Protein AF-A0A9X2HSB5-F1 (afdb_monomer_lite)

Radius of gyration: 21.77 Å; chains: 1; bounding box: 70×30×49 Å

Foldseek 3Di:
DPQVVLVVVQVVVPPPDDPDFDGLVNLVVQFPDKDKDQQQPPDPPDDDDPQSNQKIWIWTQTPVRDIFIFIDGDPDPVPRDRVVGNSRRVNRRSVVVRVVVRVVVVVVVVVVPDPPPPDPPPPDDDDD

InterPro domains:
  IPR025915 Phage protein (N4 Gp49/phage Sf6 gene 66) family [PF13876] (24-109)

Structure (mmCIF, N/CA/C/O backbone):
data_AF-A0A9X2HSB5-F1
#
_entry.id   AF-A0A9X2HSB5-F1
#
loop_
_atom_site.group_PDB
_atom_site.id
_atom_site.type_symbol
_atom_site.label_atom_id
_atom_site.label_alt_id
_atom_site.label_comp_id
_atom_site.label_asym_id
_atom_site.label_entity_id
_atom_site.label_seq_id
_atom_site.pdbx_PDB_ins_code
_atom_site.Cartn_x
_atom_site.Cartn_y
_atom_site.Cartn_z
_atom_site.occupancy
_atom_site.B_iso_or_equiv
_atom_site.auth_seq_id
_atom_site.auth_comp_id
_atom_site.auth_asym_id
_atom_site.auth_atom_id
_atom_site.pdbx_PDB_model_num
ATOM 1 N N . MET A 1 1 ? 10.865 -2.485 3.000 1.00 63.06 1 MET A N 1
ATOM 2 C CA . MET A 1 1 ? 11.020 -1.282 2.147 1.00 63.06 1 MET A CA 1
ATOM 3 C C . MET A 1 1 ? 11.191 -0.041 3.005 1.00 63.06 1 MET A C 1
ATOM 5 O O . MET A 1 1 ? 10.608 0.011 4.079 1.00 63.06 1 MET A O 1
ATOM 9 N N . ASN A 1 2 ? 11.952 0.955 2.542 1.00 72.81 2 ASN A N 1
ATOM 10 C CA . ASN A 1 2 ? 11.899 2.304 3.116 1.00 72.81 2 ASN A CA 1
ATOM 11 C C . ASN A 1 2 ? 10.536 2.925 2.734 1.00 72.81 2 ASN A C 1
ATOM 13 O O . ASN A 1 2 ? 10.251 3.069 1.547 1.00 72.81 2 ASN A O 1
ATOM 17 N N . THR A 1 3 ? 9.717 3.282 3.727 1.00 80.69 3 THR A N 1
ATOM 18 C CA . THR A 1 3 ? 8.374 3.872 3.558 1.00 80.69 3 THR A CA 1
ATOM 19 C C . THR A 1 3 ? 8.277 5.237 4.239 1.00 80.69 3 THR A C 1
ATOM 21 O O . THR A 1 3 ? 7.288 5.527 4.912 1.00 80.69 3 THR A O 1
ATOM 24 N N . ASP A 1 4 ? 9.323 6.061 4.120 1.00 84.31 4 ASP A N 1
ATOM 25 C CA . ASP A 1 4 ? 9.444 7.329 4.858 1.00 84.31 4 ASP A CA 1
ATOM 26 C C . ASP A 1 4 ? 8.237 8.261 4.659 1.00 84.31 4 ASP A C 1
ATOM 28 O O . ASP A 1 4 ? 7.815 8.927 5.604 1.00 84.31 4 ASP A O 1
ATOM 32 N N . GLY A 1 5 ? 7.624 8.254 3.467 1.00 86.94 5 GLY A N 1
ATOM 33 C CA . GLY A 1 5 ? 6.424 9.043 3.179 1.00 86.94 5 GLY A CA 1
ATOM 34 C C . GLY A 1 5 ? 5.216 8.614 4.015 1.00 86.94 5 GLY A C 1
ATOM 35 O O . GLY A 1 5 ? 4.548 9.454 4.610 1.00 86.94 5 GLY A O 1
ATOM 36 N N . LEU A 1 6 ? 4.965 7.305 4.119 1.00 93.69 6 LEU A N 1
ATOM 37 C CA . LEU A 1 6 ? 3.884 6.766 4.954 1.00 93.69 6 LEU A C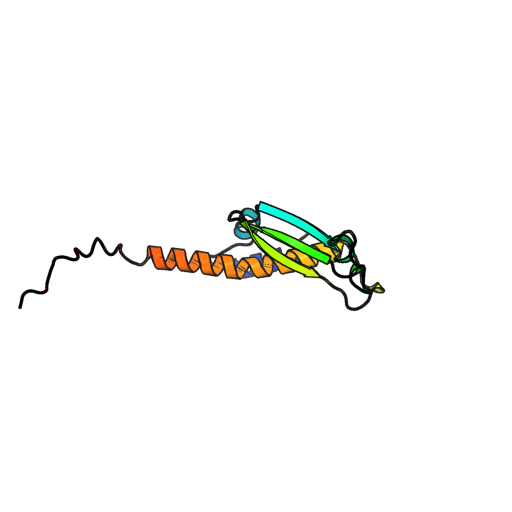A 1
ATOM 38 C C . LEU A 1 6 ? 4.150 6.999 6.442 1.00 93.69 6 LEU A C 1
ATOM 40 O O . LEU A 1 6 ? 3.228 7.317 7.187 1.00 93.69 6 LEU A O 1
ATOM 44 N N . THR A 1 7 ? 5.406 6.860 6.871 1.00 94.12 7 THR A N 1
ATOM 45 C CA . THR A 1 7 ? 5.805 7.095 8.263 1.00 94.12 7 THR A CA 1
ATOM 46 C C . THR A 1 7 ? 5.582 8.552 8.664 1.00 94.12 7 THR A C 1
ATOM 48 O O . THR A 1 7 ? 5.048 8.810 9.738 1.00 94.12 7 THR A O 1
ATOM 51 N N . ALA A 1 8 ? 5.939 9.510 7.804 1.00 93.56 8 ALA A N 1
ATOM 52 C CA . ALA A 1 8 ? 5.696 10.927 8.066 1.00 93.56 8 ALA A CA 1
ATOM 53 C C . ALA A 1 8 ? 4.194 11.232 8.191 1.00 93.56 8 ALA A C 1
ATOM 55 O O . ALA A 1 8 ? 3.784 11.882 9.153 1.00 93.56 8 ALA A O 1
ATOM 56 N N . THR A 1 9 ? 3.372 10.704 7.273 1.00 92.62 9 THR A N 1
ATOM 57 C CA . THR A 1 9 ? 1.908 10.832 7.353 1.00 92.62 9 THR A CA 1
ATOM 58 C C . THR A 1 9 ? 1.355 10.215 8.637 1.00 92.62 9 THR A C 1
ATOM 60 O O . THR A 1 9 ? 0.532 10.839 9.296 1.00 92.62 9 THR A O 1
ATOM 63 N N . GLU A 1 10 ? 1.824 9.033 9.043 1.00 94.88 10 GLU A N 1
ATOM 64 C CA . GLU A 1 10 ? 1.413 8.390 10.298 1.00 94.88 10 GLU A CA 1
ATOM 65 C C . GLU A 1 10 ? 1.759 9.239 11.527 1.00 94.88 10 GLU A C 1
ATOM 67 O O . GLU A 1 10 ? 0.904 9.431 12.389 1.00 94.88 10 GLU A O 1
ATOM 72 N N . VAL A 1 11 ? 2.980 9.780 11.605 1.00 95.62 11 VAL A N 1
ATOM 73 C CA . VAL A 1 11 ? 3.401 10.653 12.714 1.00 95.62 11 VAL A CA 1
ATOM 74 C C . VAL A 1 11 ? 2.496 11.875 12.807 1.00 95.62 11 VAL A C 1
ATOM 76 O O . VAL A 1 11 ? 2.015 12.197 13.897 1.00 95.62 11 VAL A O 1
ATOM 79 N N . GLU A 1 12 ? 2.219 12.523 11.672 1.00 94.44 12 GLU A N 1
ATOM 80 C CA . GLU A 1 12 ? 1.275 13.633 11.625 1.00 94.44 12 GLU A CA 1
ATOM 81 C C . GLU A 1 12 ? -0.095 13.163 12.109 1.00 94.44 12 GLU A C 1
ATOM 83 O O . GLU A 1 12 ? -0.588 13.703 13.093 1.00 94.44 12 GLU A O 1
ATOM 88 N N . CYS A 1 13 ? -0.666 12.104 11.523 1.00 90.94 13 CYS A N 1
ATOM 89 C CA . CYS A 1 13 ? -1.953 11.505 11.888 1.00 90.94 13 CYS A CA 1
ATOM 90 C C . CYS A 1 13 ? -2.048 11.021 13.347 1.00 90.94 13 CYS A C 1
ATOM 92 O O . CYS A 1 13 ? -3.155 10.962 13.875 1.00 90.94 13 CYS A O 1
ATOM 94 N N . ALA A 1 14 ? -0.948 10.725 14.034 1.00 93.69 14 ALA A N 1
ATOM 95 C CA . ALA A 1 14 ? -0.951 10.312 15.438 1.00 93.69 14 ALA A CA 1
ATOM 96 C C . ALA A 1 14 ? -0.861 11.496 16.419 1.00 93.69 14 ALA A C 1
ATOM 98 O O . ALA A 1 14 ? -1.327 11.395 17.557 1.00 93.69 14 ALA A O 1
ATOM 99 N N . ALA A 1 15 ? -0.284 12.624 15.994 1.00 96.12 15 ALA A N 1
ATOM 100 C CA . ALA A 1 15 ? 0.010 13.755 16.868 1.00 96.12 15 ALA A CA 1
ATOM 101 C C . ALA A 1 15 ? -1.241 14.275 17.606 1.00 96.12 15 ALA A C 1
ATOM 103 O O . ALA A 1 15 ? -2.199 14.754 16.996 1.00 96.12 15 ALA A O 1
ATOM 104 N N . GLY A 1 16 ? -1.221 14.175 18.941 1.00 92.94 16 GLY A N 1
ATOM 105 C CA . GLY A 1 16 ? -2.278 14.682 19.824 1.00 92.94 16 GLY A CA 1
ATOM 106 C C . GLY A 1 16 ? -3.617 13.936 19.751 1.00 92.94 16 GLY A C 1
ATOM 107 O O . GLY A 1 16 ? -4.604 14.430 20.293 1.00 92.94 16 GLY A O 1
ATOM 108 N N . ARG A 1 17 ? -3.682 12.770 19.092 1.00 95.12 17 ARG A N 1
ATOM 109 C CA . ARG A 1 17 ? -4.926 12.009 18.892 1.00 95.12 17 ARG A CA 1
ATOM 110 C C . ARG A 1 17 ? -4.914 10.688 19.655 1.00 95.12 17 ARG A C 1
ATOM 112 O O . ARG A 1 17 ? -4.077 9.828 19.409 1.00 95.12 17 ARG A O 1
ATOM 119 N N . THR A 1 18 ? -5.888 10.529 20.550 1.00 93.00 18 THR A N 1
ATOM 120 C CA . THR A 1 18 ? -6.053 9.349 21.421 1.00 93.00 18 THR A CA 1
ATOM 121 C C . THR A 1 18 ? -7.332 8.552 21.149 1.00 93.00 18 THR A C 1
ATOM 123 O O . THR A 1 18 ? -7.484 7.452 21.673 1.00 93.00 18 THR A O 1
ATOM 126 N N . ALA A 1 19 ? -8.255 9.084 20.339 1.00 95.31 19 ALA A N 1
ATOM 127 C CA . ALA A 1 19 ? -9.460 8.369 19.920 1.00 95.31 19 ALA A CA 1
ATOM 128 C C . ALA A 1 19 ? -9.117 7.182 18.989 1.00 95.31 19 ALA A C 1
ATOM 130 O O . ALA A 1 19 ? -8.066 7.215 18.339 1.00 95.31 19 ALA A O 1
ATOM 131 N N . PRO A 1 20 ? -9.990 6.156 18.879 1.00 96.75 20 PRO A N 1
ATOM 132 C CA . PRO A 1 20 ? -9.765 5.015 17.993 1.00 96.75 20 PRO A CA 1
ATOM 133 C C . PRO A 1 20 ? -9.472 5.448 16.554 1.00 96.75 20 PRO A C 1
ATOM 135 O O . PRO A 1 20 ? -10.194 6.260 15.975 1.00 96.75 20 PRO A O 1
ATOM 138 N N . ARG A 1 21 ? -8.415 4.885 15.969 1.00 96.81 21 ARG A N 1
ATOM 139 C CA . ARG A 1 21 ? -7.973 5.160 14.599 1.00 96.81 21 ARG A CA 1
ATOM 140 C C . ARG A 1 21 ? -7.312 3.926 14.005 1.00 96.81 21 ARG A C 1
ATOM 142 O O . ARG A 1 21 ? -6.922 3.024 14.735 1.00 96.81 21 ARG A O 1
ATOM 149 N N . VAL A 1 22 ? -7.138 3.941 12.691 1.00 97.50 22 VAL A N 1
ATOM 150 C CA . VAL A 1 22 ? -6.269 2.993 11.992 1.00 97.50 22 VAL A CA 1
ATOM 151 C C . VAL A 1 22 ? -4.881 3.610 11.882 1.00 97.50 22 VAL A C 1
ATOM 153 O O . VAL A 1 22 ? -4.748 4.719 11.356 1.00 97.50 22 VAL A O 1
ATOM 156 N N . SER A 1 23 ? -3.873 2.911 12.391 1.00 96.69 23 SER A N 1
ATOM 157 C CA . SER A 1 23 ? -2.462 3.266 12.247 1.00 96.69 23 SER A CA 1
ATOM 158 C C . SER A 1 23 ? -1.812 2.565 11.057 1.00 96.69 23 SER A C 1
ATOM 160 O O . SER A 1 23 ? -2.314 1.562 10.542 1.00 96.69 23 SER A O 1
ATOM 162 N N . LEU A 1 24 ? -0.649 3.069 10.641 1.00 96.81 24 LEU A N 1
ATOM 163 C CA . LEU A 1 24 ? 0.194 2.379 9.665 1.00 96.81 24 LEU A CA 1
ATOM 164 C C . LEU A 1 24 ? 0.558 0.951 10.105 1.00 96.81 24 LEU A C 1
ATOM 166 O O . LEU A 1 24 ? 0.647 0.059 9.262 1.00 96.81 24 LEU A O 1
ATOM 170 N N . ASP A 1 25 ? 0.765 0.727 11.403 1.00 97.06 25 ASP A N 1
ATOM 171 C CA . ASP A 1 25 ? 1.112 -0.594 11.930 1.00 97.06 25 ASP A CA 1
ATOM 172 C C . ASP A 1 25 ? -0.078 -1.555 11.873 1.00 97.06 25 ASP A C 1
ATOM 174 O O . ASP A 1 25 ? 0.107 -2.711 11.492 1.00 97.06 25 ASP A O 1
ATOM 178 N N . ASP A 1 26 ? -1.303 -1.076 12.122 1.00 97.81 26 ASP A N 1
ATOM 179 C CA . ASP A 1 26 ? -2.520 -1.876 11.920 1.00 97.81 26 ASP A CA 1
ATOM 180 C C . ASP A 1 26 ? -2.642 -2.323 10.460 1.00 97.81 26 ASP A C 1
ATOM 182 O O . ASP A 1 26 ? -2.970 -3.476 10.176 1.00 9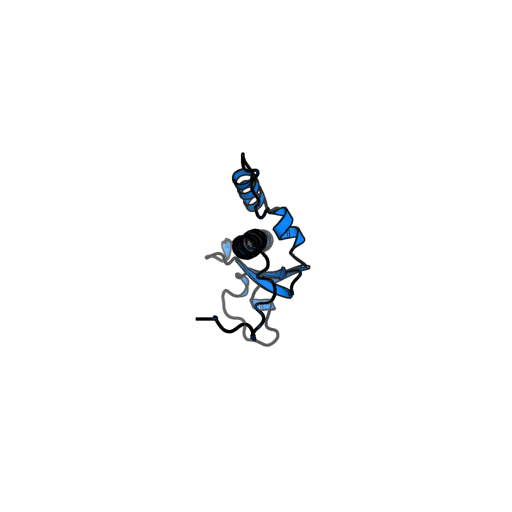7.81 26 ASP A O 1
ATOM 186 N N . ILE A 1 27 ? -2.349 -1.419 9.519 1.00 97.88 27 ILE A N 1
ATOM 187 C CA . ILE A 1 27 ? -2.393 -1.727 8.086 1.00 97.88 27 ILE A CA 1
ATOM 188 C C . ILE A 1 27 ? -1.351 -2.777 7.730 1.00 97.88 27 ILE A C 1
ATOM 190 O O . ILE A 1 27 ? -1.692 -3.765 7.084 1.00 97.88 27 ILE A O 1
ATOM 194 N N . LYS A 1 28 ? -0.104 -2.602 8.180 1.00 96.75 28 LYS A N 1
ATOM 195 C CA . LYS A 1 28 ? 0.970 -3.579 7.953 1.00 96.75 28 LYS A CA 1
ATOM 196 C C . LYS A 1 28 ? 0.625 -4.943 8.543 1.00 96.75 28 LYS A C 1
ATOM 198 O O . LYS A 1 28 ? 0.824 -5.951 7.876 1.00 96.75 28 LYS A O 1
ATOM 203 N N . ALA A 1 29 ? 0.064 -4.979 9.750 1.00 98.06 29 ALA A N 1
ATOM 204 C CA . ALA A 1 29 ? -0.375 -6.216 10.391 1.00 98.06 29 ALA A CA 1
ATOM 205 C C . ALA A 1 29 ? -1.518 -6.906 9.623 1.00 98.06 29 ALA A C 1
ATOM 207 O O . ALA A 1 29 ? -1.626 -8.134 9.628 1.00 98.06 29 ALA A O 1
ATOM 208 N N . ASN A 1 30 ? -2.356 -6.130 8.933 1.00 98.19 30 ASN A N 1
ATOM 209 C CA . ASN A 1 30 ? -3.459 -6.647 8.132 1.00 98.19 30 ASN A CA 1
ATOM 210 C C . ASN A 1 30 ? -3.047 -7.104 6.716 1.00 98.19 30 ASN A C 1
ATOM 212 O O . ASN A 1 30 ? -3.891 -7.632 5.991 1.00 98.19 30 ASN A O 1
ATOM 216 N N . ILE A 1 31 ? -1.785 -6.939 6.306 1.00 98.38 31 ILE A N 1
ATOM 217 C CA . ILE A 1 31 ? -1.263 -7.473 5.039 1.00 98.38 31 ILE A CA 1
ATOM 218 C C . ILE A 1 31 ? -0.802 -8.919 5.263 1.00 98.38 31 ILE A C 1
ATOM 220 O O . ILE A 1 31 ? 0.070 -9.190 6.083 1.00 98.38 31 ILE A O 1
ATOM 224 N N . ALA A 1 32 ? -1.389 -9.852 4.517 1.00 98.50 32 ALA A N 1
ATOM 225 C CA . ALA A 1 32 ? -1.013 -11.263 4.503 1.00 98.50 32 ALA A CA 1
ATOM 226 C C . ALA A 1 32 ? 0.105 -11.569 3.492 1.00 98.50 32 ALA A C 1
ATOM 228 O O . ALA A 1 32 ? 0.882 -12.499 3.698 1.00 98.50 32 ALA A O 1
ATOM 229 N N . GLY A 1 33 ? 0.200 -10.802 2.403 1.00 98.06 33 GLY A N 1
ATOM 230 C CA . GLY A 1 33 ? 1.250 -10.976 1.402 1.00 98.06 33 GLY A CA 1
ATOM 231 C C . GLY A 1 33 ? 1.377 -9.793 0.452 1.00 98.06 33 GLY A C 1
ATOM 232 O O . GLY A 1 33 ? 0.407 -9.075 0.203 1.00 98.06 33 GLY A O 1
ATOM 233 N N . GLU A 1 34 ? 2.581 -9.620 -0.087 1.00 97.81 34 GLU A N 1
ATOM 234 C CA . GLU A 1 34 ? 2.925 -8.592 -1.066 1.00 97.81 34 GLU A CA 1
ATOM 235 C C . GLU A 1 34 ? 3.580 -9.228 -2.296 1.00 97.81 34 GLU A C 1
ATOM 237 O O . GLU A 1 34 ? 4.462 -10.080 -2.184 1.00 97.81 34 GLU A O 1
ATOM 242 N N . PHE A 1 35 ? 3.137 -8.817 -3.480 1.00 97.94 35 PHE A N 1
ATOM 243 C CA . PHE A 1 35 ? 3.668 -9.291 -4.754 1.00 97.94 35 PHE A CA 1
ATOM 244 C C . PHE A 1 35 ? 3.968 -8.099 -5.648 1.00 97.94 35 PHE A C 1
ATOM 246 O O . PHE A 1 35 ? 3.165 -7.172 -5.750 1.00 97.94 35 PHE A O 1
ATOM 253 N N . PHE A 1 36 ? 5.112 -8.140 -6.320 1.00 97.56 36 PHE A N 1
ATOM 254 C CA . PHE A 1 36 ? 5.561 -7.070 -7.197 1.00 97.56 36 PHE A CA 1
ATOM 255 C C . PHE A 1 36 ? 5.901 -7.632 -8.559 1.00 97.56 36 PHE A C 1
ATOM 257 O O . PHE A 1 36 ? 6.583 -8.652 -8.657 1.00 97.56 36 PHE A O 1
ATOM 264 N N . ASN A 1 37 ? 5.462 -6.939 -9.602 1.00 97.25 37 ASN A N 1
ATOM 265 C CA . ASN A 1 37 ? 6.007 -7.157 -10.927 1.00 97.25 37 ASN A CA 1
ATOM 266 C C . ASN A 1 37 ? 5.816 -5.929 -11.820 1.00 97.25 37 ASN A C 1
ATOM 268 O O . ASN A 1 37 ? 4.968 -5.079 -11.539 1.00 97.25 37 ASN A O 1
ATOM 272 N N . THR A 1 38 ? 6.584 -5.842 -12.898 1.00 97.06 38 THR A N 1
ATOM 273 C CA . THR A 1 38 ? 6.255 -4.958 -14.015 1.00 97.06 38 THR A CA 1
ATOM 274 C C . THR A 1 38 ? 5.188 -5.615 -14.894 1.00 97.06 38 THR A C 1
ATOM 276 O O . THR A 1 38 ? 5.071 -6.844 -14.947 1.00 97.06 38 THR A O 1
ATOM 279 N N . ALA A 1 39 ? 4.343 -4.814 -15.547 1.00 96.38 39 ALA A N 1
ATOM 280 C CA . ALA A 1 39 ? 3.166 -5.334 -16.246 1.00 96.38 39 ALA A CA 1
ATOM 281 C C . ALA A 1 39 ? 3.510 -6.245 -17.441 1.00 96.38 39 ALA A C 1
ATOM 283 O O . ALA A 1 39 ? 2.726 -7.135 -17.771 1.00 96.38 39 ALA A O 1
ATOM 284 N N . ASP A 1 40 ? 4.680 -6.072 -18.061 1.00 95.94 40 ASP A N 1
ATOM 285 C CA . ASP A 1 40 ? 5.196 -6.930 -19.139 1.00 95.94 40 ASP A CA 1
ATOM 286 C C . ASP A 1 40 ? 5.443 -8.383 -18.696 1.00 95.94 40 ASP A C 1
ATOM 288 O O . ASP A 1 40 ? 5.381 -9.294 -19.518 1.00 95.94 40 ASP A O 1
ATOM 292 N N . GLN A 1 41 ? 5.652 -8.620 -17.400 1.00 94.75 41 GLN A N 1
ATOM 293 C CA . GLN A 1 41 ? 5.931 -9.949 -16.850 1.00 94.75 41 GLN A CA 1
ATOM 294 C C . GLN A 1 41 ? 4.685 -10.662 -16.300 1.00 94.75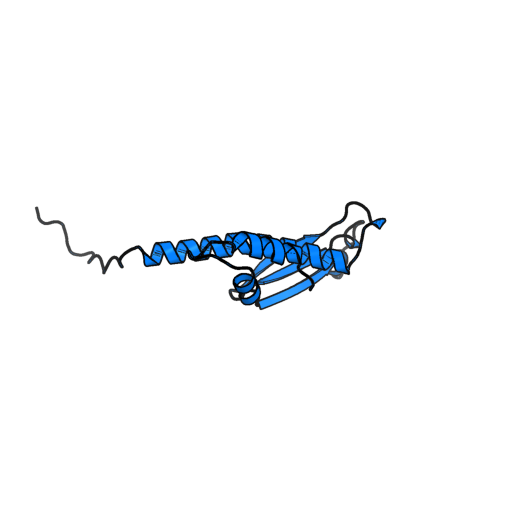 41 GLN A C 1
ATOM 296 O O . GLN A 1 41 ? 4.754 -11.834 -15.929 1.00 94.75 41 GLN A O 1
ATOM 301 N N . MET A 1 42 ? 3.537 -9.980 -16.225 1.00 94.69 42 MET A N 1
ATOM 302 C CA . MET A 1 42 ? 2.331 -10.514 -15.573 1.00 94.69 42 MET A CA 1
ATOM 303 C C . MET A 1 42 ? 1.503 -11.460 -16.444 1.00 94.69 42 MET A C 1
ATOM 305 O O . MET A 1 42 ? 0.717 -12.243 -15.911 1.00 94.69 42 MET A O 1
ATOM 309 N N . PHE A 1 43 ? 1.669 -11.412 -17.767 1.00 92.44 43 PHE A N 1
ATOM 310 C CA . PHE A 1 43 ? 0.824 -12.148 -18.710 1.00 92.44 43 PHE A CA 1
ATOM 311 C C . PHE A 1 43 ? 1.662 -13.030 -19.650 1.00 92.44 43 PHE A C 1
ATOM 313 O O . PHE A 1 43 ? 1.890 -12.662 -20.806 1.00 92.44 43 PHE A O 1
ATOM 320 N N . PRO A 1 44 ? 2.132 -14.206 -19.188 1.00 91.38 44 PRO A N 1
ATOM 321 C CA . PRO A 1 44 ? 2.909 -15.119 -20.020 1.00 91.38 44 PRO A CA 1
ATOM 322 C C . PRO A 1 44 ? 2.167 -15.489 -21.312 1.00 91.38 44 PRO A C 1
ATOM 324 O O . PRO A 1 44 ? 1.028 -15.948 -21.277 1.00 91.38 44 PRO A O 1
ATOM 327 N N . GLY A 1 45 ? 2.822 -15.298 -22.460 1.00 91.81 45 GLY A N 1
ATOM 328 C CA . GLY A 1 45 ? 2.260 -15.601 -23.782 1.00 91.81 45 GLY A CA 1
ATOM 329 C C . GLY A 1 45 ? 1.374 -14.505 -24.387 1.00 91.81 45 GLY A C 1
ATOM 330 O O . GLY A 1 45 ? 0.946 -14.654 -25.532 1.00 91.81 45 GLY A O 1
ATOM 331 N N . ALA A 1 46 ? 1.120 -13.404 -23.674 1.00 93.56 46 ALA A N 1
ATOM 332 C CA . ALA A 1 46 ? 0.430 -12.243 -24.228 1.00 93.56 46 ALA A CA 1
ATOM 333 C C . ALA A 1 46 ? 1.405 -11.288 -24.954 1.00 93.56 46 ALA A C 1
ATOM 335 O O . ALA A 1 46 ? 2.586 -11.228 -24.602 1.00 93.56 46 ALA A O 1
ATOM 336 N N . PRO A 1 47 ? 0.939 -10.508 -25.952 1.00 94.81 47 PRO A N 1
ATOM 337 C CA . PRO A 1 47 ? 1.744 -9.446 -26.551 1.00 94.81 47 PRO A CA 1
ATOM 338 C C . PRO A 1 47 ? 2.118 -8.364 -25.528 1.00 94.81 47 PRO A C 1
ATOM 340 O O . PRO A 1 47 ? 1.248 -7.839 -24.835 1.00 94.81 47 PRO A O 1
ATOM 343 N N . VAL A 1 48 ? 3.398 -7.986 -25.485 1.00 95.06 48 VAL A N 1
ATOM 344 C CA . VAL A 1 48 ? 3.888 -6.864 -24.670 1.00 95.06 48 VAL A CA 1
ATOM 345 C C . VAL A 1 48 ? 3.809 -5.575 -25.486 1.00 95.06 48 VAL A C 1
ATOM 347 O O . VAL A 1 48 ? 4.421 -5.463 -26.550 1.00 95.06 48 VAL A O 1
ATOM 350 N N . LEU A 1 49 ? 3.051 -4.596 -24.990 1.00 95.56 49 LEU A N 1
ATOM 351 C CA . LEU A 1 49 ? 2.933 -3.269 -25.592 1.00 95.56 49 LEU A CA 1
ATOM 352 C C . LEU A 1 49 ? 3.984 -2.299 -25.024 1.00 95.56 49 LEU A C 1
ATOM 354 O O . LEU A 1 49 ? 4.392 -2.441 -23.866 1.00 95.56 49 LEU A O 1
ATOM 358 N N . PRO A 1 50 ? 4.400 -1.277 -25.798 1.00 95.50 50 PRO A N 1
ATOM 359 C CA . PRO A 1 50 ? 5.315 -0.253 -25.304 1.00 95.50 50 PRO A CA 1
ATOM 360 C C . PRO A 1 50 ? 4.805 0.406 -24.014 1.00 95.50 50 PRO A C 1
ATOM 362 O O . PRO A 1 50 ? 3.665 0.861 -23.953 1.00 95.50 50 PRO A O 1
ATOM 365 N N . GLY A 1 51 ? 5.667 0.476 -22.996 1.00 94.94 51 GLY A N 1
ATOM 366 C CA . GLY A 1 51 ? 5.371 1.104 -21.705 1.00 94.94 51 GLY A CA 1
ATOM 367 C C . GLY A 1 51 ? 4.910 0.140 -20.608 1.00 94.94 51 GLY A C 1
ATOM 368 O O . GLY A 1 51 ? 4.905 0.532 -19.444 1.00 94.94 51 GLY A O 1
ATOM 369 N N . MET A 1 52 ? 4.582 -1.118 -20.929 1.00 96.69 52 MET A N 1
ATOM 370 C CA . MET A 1 52 ? 4.236 -2.127 -19.911 1.00 96.69 52 MET A CA 1
ATOM 371 C C . MET A 1 52 ? 5.397 -2.420 -18.949 1.00 96.69 52 MET A C 1
ATOM 373 O O . MET A 1 52 ? 5.176 -2.671 -17.769 1.00 96.69 52 MET A O 1
ATOM 377 N N . ASP A 1 53 ? 6.628 -2.309 -19.435 1.00 95.31 53 ASP A N 1
ATOM 378 C CA . ASP A 1 53 ? 7.860 -2.480 -18.666 1.00 95.31 53 ASP A CA 1
ATOM 379 C C . ASP A 1 53 ? 8.200 -1.280 -17.759 1.00 95.31 53 ASP A C 1
ATOM 381 O O . ASP A 1 53 ? 9.111 -1.363 -16.941 1.00 95.31 53 ASP A O 1
ATOM 385 N N . LEU A 1 54 ? 7.457 -0.171 -17.874 1.00 97.44 54 LEU A N 1
ATOM 386 C CA . LEU A 1 54 ? 7.566 0.997 -16.988 1.00 97.44 54 LEU A CA 1
ATOM 387 C C . LEU A 1 54 ? 6.542 0.971 -15.846 1.00 97.44 54 LEU A C 1
ATOM 389 O O . LEU A 1 54 ? 6.688 1.704 -14.868 1.00 97.44 54 LEU A O 1
ATOM 393 N N . LEU A 1 55 ? 5.482 0.171 -15.986 1.00 98.12 55 LEU A N 1
ATOM 394 C CA . LEU A 1 55 ? 4.398 0.074 -15.018 1.00 98.12 55 LEU A CA 1
ATOM 395 C C . LEU A 1 55 ? 4.737 -0.985 -13.969 1.00 98.12 55 LEU A C 1
ATOM 397 O O . LEU A 1 55 ? 4.550 -2.178 -14.201 1.00 98.12 55 LEU A O 1
ATOM 401 N N . THR A 1 56 ? 5.178 -0.539 -12.797 1.00 98.38 56 THR A N 1
ATOM 402 C CA . THR A 1 56 ? 5.317 -1.393 -11.616 1.00 98.38 56 THR A CA 1
ATOM 403 C C . THR A 1 56 ? 3.971 -1.528 -10.920 1.00 98.38 56 THR A C 1
ATOM 405 O O . THR A 1 56 ? 3.332 -0.532 -10.573 1.00 98.38 56 THR A O 1
ATOM 408 N N . ILE A 1 57 ? 3.565 -2.765 -10.667 1.00 98.44 57 ILE A N 1
ATOM 409 C CA . ILE A 1 57 ? 2.359 -3.115 -9.928 1.00 98.44 57 ILE A CA 1
ATOM 410 C C . ILE A 1 57 ? 2.756 -3.766 -8.602 1.00 98.44 57 ILE A C 1
ATOM 412 O O . ILE A 1 57 ? 3.629 -4.634 -8.554 1.00 98.44 57 ILE A O 1
ATOM 416 N N . CYS A 1 58 ? 2.083 -3.352 -7.532 1.00 98.50 58 CYS A N 1
ATOM 417 C CA . CYS A 1 58 ? 2.109 -3.987 -6.222 1.00 98.50 58 CYS A CA 1
ATOM 418 C C . CYS A 1 58 ? 0.729 -4.589 -5.951 1.00 98.50 58 CYS A C 1
ATOM 420 O O . CYS A 1 58 ? -0.273 -3.882 -6.036 1.00 98.50 58 CYS A O 1
ATOM 422 N N . ILE A 1 59 ? 0.668 -5.873 -5.615 1.00 98.62 59 ILE A N 1
ATOM 423 C CA . ILE A 1 59 ? -0.554 -6.540 -5.167 1.00 98.62 59 ILE A CA 1
ATOM 424 C C . ILE A 1 59 ? -0.392 -6.845 -3.683 1.00 98.62 59 ILE A C 1
ATOM 426 O O . ILE A 1 59 ? 0.493 -7.611 -3.302 1.00 98.62 59 ILE A O 1
ATOM 430 N N . LEU A 1 60 ? -1.258 -6.262 -2.858 1.00 98.62 60 LEU A N 1
ATOM 431 C CA . LEU A 1 60 ? -1.384 -6.602 -1.446 1.00 98.62 60 LEU A CA 1
ATOM 432 C C . LEU A 1 60 ? -2.573 -7.536 -1.264 1.00 98.62 60 LEU A C 1
ATOM 434 O O . LEU A 1 60 ? -3.683 -7.223 -1.697 1.00 98.62 60 LEU A O 1
ATOM 438 N N . VAL A 1 61 ? -2.354 -8.658 -0.592 1.00 98.62 61 VAL A N 1
ATOM 439 C CA . VAL A 1 61 ? -3.421 -9.536 -0.105 1.00 98.62 61 VAL A CA 1
ATOM 440 C C . VAL A 1 61 ? -3.602 -9.243 1.377 1.00 98.62 61 VAL A C 1
ATOM 442 O O . VAL A 1 61 ? -2.636 -9.309 2.133 1.00 98.62 61 VAL A O 1
ATOM 445 N N . LEU A 1 62 ? -4.814 -8.893 1.799 1.00 98.50 62 LEU A N 1
ATOM 446 C CA . LEU A 1 62 ? -5.143 -8.648 3.203 1.00 98.50 62 LEU A CA 1
ATOM 447 C C . LEU A 1 62 ? -5.484 -9.960 3.926 1.00 98.50 62 LEU A C 1
ATOM 449 O O . LEU A 1 62 ? -5.823 -10.955 3.286 1.00 98.50 62 LEU A O 1
ATOM 453 N N . GLN A 1 63 ? -5.449 -9.965 5.261 1.00 98.31 63 GLN A N 1
ATOM 454 C CA . GLN A 1 63 ? -5.733 -11.157 6.086 1.00 98.31 63 GLN A CA 1
ATOM 455 C C . GLN A 1 63 ? -7.107 -11.794 5.813 1.00 98.31 63 GLN A C 1
ATOM 457 O O . GLN A 1 63 ? -7.289 -12.991 6.002 1.00 98.31 63 GLN A O 1
ATOM 462 N N . ASN A 1 64 ? -8.081 -11.014 5.338 1.00 96.62 64 ASN A N 1
ATOM 463 C CA . ASN A 1 64 ? -9.414 -11.500 4.965 1.00 96.62 64 ASN A CA 1
ATOM 464 C C . ASN A 1 64 ? -9.521 -11.977 3.501 1.00 96.62 64 ASN A C 1
ATOM 466 O O . ASN A 1 64 ? -10.623 -12.246 3.029 1.00 96.62 64 ASN A O 1
ATOM 470 N N . GLY A 1 65 ? -8.409 -12.026 2.764 1.00 97.81 65 GLY A N 1
ATOM 471 C CA . GLY A 1 65 ? -8.363 -12.399 1.350 1.00 97.81 65 GLY A CA 1
ATOM 472 C C . GLY A 1 65 ? -8.709 -11.274 0.370 1.00 97.81 65 GLY A C 1
ATOM 473 O O . GLY A 1 65 ? -8.654 -11.496 -0.837 1.00 97.81 65 GLY A O 1
ATOM 474 N N . PHE A 1 66 ? -9.042 -10.066 0.842 1.00 98.06 66 PHE A N 1
ATOM 475 C CA . PHE A 1 66 ? -9.273 -8.926 -0.045 1.00 98.06 66 PHE A CA 1
ATOM 476 C C . PHE A 1 66 ? -7.959 -8.465 -0.683 1.00 98.06 66 PHE A C 1
ATOM 478 O O . PHE A 1 66 ? -6.931 -8.393 -0.010 1.00 98.06 66 PHE A O 1
ATOM 485 N N . THR A 1 67 ? -7.985 -8.125 -1.971 1.00 98.31 67 THR A N 1
ATOM 486 C CA . THR A 1 67 ? -6.784 -7.733 -2.719 1.00 98.31 67 THR A CA 1
ATOM 487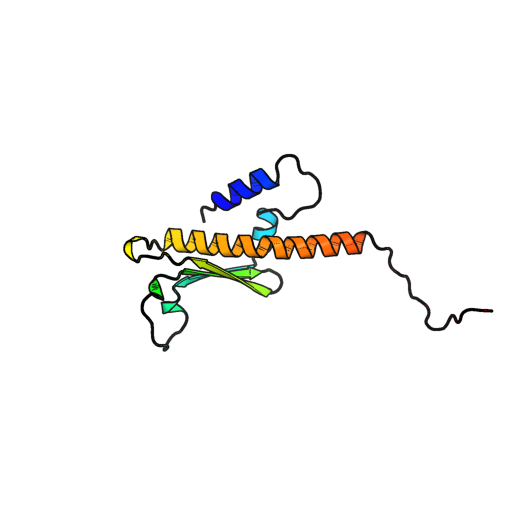 C C . THR A 1 67 ? -6.800 -6.258 -3.090 1.00 98.31 67 THR A C 1
ATOM 489 O O . THR A 1 67 ? -7.808 -5.753 -3.582 1.00 98.31 67 THR A O 1
ATOM 492 N N . ILE A 1 68 ? -5.661 -5.589 -2.925 1.00 98.38 68 ILE A N 1
ATOM 493 C CA . ILE A 1 68 ? -5.442 -4.194 -3.314 1.00 98.38 68 ILE A CA 1
ATOM 494 C C . ILE A 1 68 ? -4.322 -4.125 -4.337 1.00 98.38 68 ILE A C 1
ATOM 496 O O . ILE A 1 68 ? -3.315 -4.818 -4.208 1.00 98.38 68 ILE A O 1
ATOM 500 N N . ILE A 1 69 ? -4.493 -3.260 -5.333 1.00 98.50 69 ILE A N 1
ATOM 501 C CA . ILE A 1 69 ? -3.501 -3.028 -6.376 1.00 98.50 69 ILE A CA 1
ATOM 502 C C . ILE A 1 69 ? -2.984 -1.598 -6.253 1.00 98.50 69 ILE A C 1
ATOM 504 O O . ILE A 1 69 ? -3.730 -0.634 -6.429 1.00 98.50 69 ILE A O 1
ATOM 508 N N . GLY A 1 70 ? -1.695 -1.465 -5.973 1.00 98.50 70 GLY A N 1
ATOM 509 C CA . GLY A 1 70 ? -0.959 -0.218 -6.113 1.00 98.50 70 GLY A CA 1
ATOM 510 C C . GLY A 1 70 ? -0.156 -0.189 -7.406 1.00 98.50 70 GLY A C 1
ATOM 511 O O . GLY A 1 70 ? 0.200 -1.233 -7.959 1.00 98.50 70 GLY A O 1
ATOM 512 N N . LYS A 1 71 ? 0.127 1.011 -7.905 1.00 98.50 71 LYS A N 1
ATOM 513 C CA . LYS A 1 71 ? 0.814 1.206 -9.188 1.00 98.50 71 LYS A CA 1
ATOM 514 C C . LYS A 1 71 ? 1.811 2.356 -9.146 1.00 98.50 71 LYS A C 1
ATOM 516 O O . LYS A 1 71 ? 1.610 3.346 -8.449 1.00 98.50 71 LYS A O 1
ATOM 521 N N . SER A 1 72 ? 2.852 2.242 -9.959 1.00 98.12 72 SER A N 1
ATOM 522 C CA . SER A 1 72 ? 3.780 3.324 -10.272 1.00 98.12 72 SER A CA 1
ATOM 523 C C . SER A 1 72 ? 4.182 3.229 -11.737 1.00 98.12 72 SER A C 1
ATOM 525 O O . SER A 1 72 ? 4.622 2.175 -12.187 1.00 98.12 72 SER A O 1
ATOM 527 N N . ALA A 1 73 ? 4.004 4.316 -12.482 1.00 97.38 73 ALA A N 1
ATOM 528 C CA . ALA A 1 73 ? 4.352 4.395 -13.895 1.00 97.38 73 ALA A CA 1
ATOM 529 C C . ALA A 1 73 ? 4.889 5.799 -14.206 1.00 97.38 73 ALA A C 1
ATOM 531 O O . ALA A 1 73 ? 4.099 6.746 -14.284 1.00 97.38 73 ALA A O 1
ATOM 532 N N . PRO A 1 74 ? 6.214 5.980 -14.339 1.00 97.00 74 PRO A N 1
ATOM 533 C CA . PRO A 1 74 ? 6.779 7.271 -14.699 1.00 97.00 74 PRO A CA 1
ATOM 534 C C . PRO A 1 74 ? 6.418 7.630 -16.145 1.00 97.00 74 PRO A C 1
ATOM 536 O O . PRO A 1 74 ? 6.344 6.772 -17.021 1.00 97.00 74 PRO A O 1
ATOM 539 N N . ALA A 1 75 ? 6.240 8.926 -16.409 1.00 95.69 75 ALA A N 1
ATOM 540 C CA . ALA A 1 75 ? 5.888 9.418 -17.743 1.00 95.69 75 ALA A CA 1
ATOM 541 C C . ALA A 1 75 ? 7.005 9.224 -18.788 1.00 95.69 75 ALA A C 1
ATOM 543 O O . ALA A 1 75 ? 6.720 9.158 -19.980 1.00 95.69 75 ALA A O 1
ATOM 544 N N . SER A 1 76 ? 8.268 9.147 -18.349 1.00 96.00 76 SER A N 1
ATOM 545 C CA . SER A 1 76 ? 9.434 8.907 -19.206 1.00 96.00 76 SER A CA 1
ATOM 546 C C . SER A 1 76 ? 10.202 7.682 -18.732 1.00 96.00 76 SER A C 1
ATOM 548 O O . SER A 1 76 ? 10.413 7.504 -17.531 1.00 96.00 76 SER A O 1
ATOM 550 N N . ARG A 1 77 ? 10.682 6.890 -19.694 1.00 95.88 77 ARG A N 1
ATOM 551 C CA . ARG A 1 77 ? 11.569 5.745 -19.464 1.00 95.88 77 ARG A CA 1
ATOM 552 C C . ARG A 1 77 ? 12.862 6.140 -18.753 1.00 95.88 77 ARG A C 1
ATOM 554 O O . ARG A 1 77 ? 13.336 5.373 -17.927 1.00 95.88 77 ARG A O 1
ATOM 561 N N . ASP A 1 78 ? 13.383 7.335 -19.017 1.00 97.31 78 ASP A N 1
ATOM 562 C CA . ASP A 1 78 ? 14.621 7.826 -18.393 1.00 97.31 78 ASP A CA 1
ATOM 563 C C . ASP A 1 78 ? 14.481 8.015 -16.874 1.00 97.31 78 ASP A C 1
ATOM 565 O O . ASP A 1 78 ? 15.473 8.015 -16.152 1.00 97.31 78 ASP A O 1
ATOM 569 N N . ASN A 1 79 ? 13.243 8.142 -16.384 1.00 95.00 79 ASN A N 1
ATOM 570 C CA . ASN A 1 79 ? 12.925 8.263 -14.962 1.00 95.00 79 ASN A CA 1
ATOM 571 C C . ASN A 1 79 ? 12.532 6.919 -14.326 1.00 95.00 79 ASN A C 1
ATOM 573 O O . ASN A 1 79 ? 12.083 6.900 -13.178 1.00 95.00 79 ASN A O 1
ATOM 577 N N . PHE A 1 80 ? 12.621 5.806 -15.060 1.00 96.38 80 PHE A N 1
ATOM 578 C CA . PHE A 1 80 ? 12.288 4.500 -14.512 1.00 96.38 80 PHE A CA 1
ATOM 579 C C . PHE A 1 80 ? 13.391 3.992 -13.589 1.00 96.38 80 PHE A C 1
ATOM 581 O O . PHE A 1 80 ? 14.522 3.747 -14.002 1.00 96.38 80 PHE A O 1
ATOM 588 N N . ASP A 1 81 ? 13.008 3.783 -12.337 1.00 97.25 81 ASP A N 1
ATOM 589 C CA . ASP A 1 81 ? 13.810 3.133 -11.315 1.00 97.25 81 ASP A CA 1
ATOM 590 C C . ASP A 1 81 ? 12.955 2.003 -10.718 1.00 97.25 81 ASP A C 1
ATOM 592 O O . ASP A 1 81 ? 11.893 2.282 -10.149 1.00 97.25 81 ASP A O 1
ATOM 596 N N . PRO A 1 82 ? 13.368 0.728 -10.840 1.00 94.50 82 PRO A N 1
ATOM 597 C CA . PRO A 1 82 ? 12.571 -0.400 -10.368 1.00 94.50 82 PRO A CA 1
ATOM 598 C C . PRO A 1 82 ? 12.415 -0.418 -8.842 1.00 94.50 82 PRO A C 1
ATOM 600 O O . PRO A 1 82 ? 11.360 -0.809 -8.342 1.00 94.50 82 PRO A O 1
ATOM 603 N N . VAL A 1 83 ? 13.422 0.032 -8.087 1.00 95.31 83 VAL A N 1
ATOM 604 C CA . VAL A 1 83 ? 13.378 0.061 -6.618 1.00 95.31 83 VAL A CA 1
ATOM 605 C C . VAL A 1 83 ? 12.432 1.163 -6.150 1.00 95.31 83 VAL A C 1
ATOM 607 O O . VAL A 1 83 ? 11.557 0.923 -5.312 1.00 95.31 83 VAL A O 1
ATOM 610 N N . LEU A 1 84 ? 12.558 2.361 -6.728 1.00 95.69 84 LEU A N 1
ATOM 611 C CA . LEU A 1 84 ? 11.646 3.467 -6.440 1.00 95.69 84 LEU A CA 1
ATOM 612 C C . LEU A 1 84 ? 10.220 3.153 -6.910 1.00 95.69 84 LEU A C 1
ATOM 614 O O . LEU A 1 84 ? 9.261 3.435 -6.195 1.00 95.69 84 LEU A O 1
ATOM 618 N N . GLY A 1 85 ? 10.069 2.527 -8.076 1.00 96.69 85 GLY A N 1
ATOM 619 C CA . GLY A 1 85 ? 8.783 2.107 -8.624 1.00 96.69 85 GLY A CA 1
ATOM 620 C C . GLY A 1 85 ? 8.047 1.143 -7.697 1.00 96.69 85 GLY A C 1
ATOM 621 O O . GLY A 1 85 ? 6.868 1.357 -7.417 1.00 96.69 85 GLY A O 1
ATOM 622 N N . GLN A 1 86 ? 8.740 0.134 -7.157 1.00 97.19 86 GLN A N 1
ATOM 623 C CA . GLN A 1 86 ? 8.147 -0.788 -6.184 1.00 97.19 86 GLN A CA 1
ATOM 624 C C . GLN A 1 86 ? 7.752 -0.073 -4.887 1.00 97.19 86 GLN A C 1
ATOM 626 O O . GLN A 1 86 ? 6.641 -0.281 -4.400 1.00 97.19 86 GLN A O 1
ATOM 631 N N . LYS A 1 87 ? 8.611 0.817 -4.364 1.00 97.06 87 LYS A N 1
ATOM 632 C CA . LYS A 1 87 ? 8.279 1.646 -3.194 1.00 97.06 87 LYS A CA 1
ATOM 633 C C . LYS A 1 87 ? 6.997 2.447 -3.437 1.00 97.06 87 LYS A C 1
ATOM 635 O O . LYS A 1 87 ? 6.072 2.372 -2.637 1.00 97.06 87 LYS A O 1
ATOM 640 N N . LEU A 1 88 ? 6.925 3.195 -4.537 1.00 97.38 88 LEU A N 1
ATOM 641 C CA . LEU A 1 88 ? 5.776 4.049 -4.848 1.00 97.38 88 LEU A CA 1
ATOM 642 C C . LEU A 1 88 ? 4.495 3.237 -5.077 1.00 97.38 88 LEU A C 1
ATOM 644 O O . LEU A 1 88 ? 3.440 3.634 -4.587 1.00 97.38 88 LEU A O 1
ATOM 648 N N . ALA A 1 89 ? 4.586 2.086 -5.751 1.00 98.31 89 ALA A N 1
ATOM 649 C CA . ALA A 1 89 ? 3.449 1.189 -5.939 1.00 98.31 89 ALA A CA 1
ATOM 650 C C . ALA A 1 89 ? 2.955 0.606 -4.604 1.00 98.31 89 ALA A C 1
ATOM 652 O O . ALA A 1 89 ? 1.750 0.560 -4.370 1.00 98.31 89 ALA A O 1
ATOM 653 N N . TYR A 1 90 ? 3.860 0.219 -3.699 1.00 98.06 90 TYR A N 1
ATOM 654 C CA . TYR A 1 90 ? 3.493 -0.218 -2.350 1.00 98.06 90 TYR A CA 1
ATOM 655 C C . TYR A 1 90 ? 2.804 0.900 -1.560 1.00 98.06 90 TYR A C 1
ATOM 657 O O . TYR A 1 90 ? 1.752 0.684 -0.959 1.00 98.06 90 TYR A O 1
ATOM 665 N N . GLU A 1 91 ? 3.355 2.118 -1.582 1.00 97.94 91 GLU A N 1
ATOM 666 C CA . GLU A 1 91 ? 2.735 3.242 -0.881 1.00 97.94 91 GLU A CA 1
ATOM 667 C C . GLU A 1 91 ? 1.359 3.611 -1.466 1.00 97.94 91 GLU A C 1
ATOM 669 O O . GLU A 1 91 ? 0.451 3.941 -0.705 1.00 97.94 91 GLU A O 1
ATOM 674 N N . ASP A 1 92 ? 1.170 3.533 -2.790 1.00 98.44 92 ASP A N 1
ATOM 675 C CA . ASP A 1 92 ? -0.143 3.677 -3.446 1.00 98.44 92 ASP A CA 1
ATOM 676 C C . ASP A 1 92 ? -1.140 2.619 -2.945 1.00 98.44 92 ASP A C 1
ATOM 678 O O . ASP A 1 92 ? -2.282 2.950 -2.628 1.00 98.44 92 ASP A O 1
ATOM 682 N N . ALA A 1 93 ? -0.714 1.358 -2.803 1.00 98.44 93 ALA A N 1
ATOM 683 C CA . ALA A 1 93 ? -1.558 0.291 -2.263 1.00 98.44 93 ALA A CA 1
ATOM 684 C C . ALA A 1 93 ? -1.929 0.537 -0.788 1.00 98.44 93 ALA A C 1
ATOM 686 O O . ALA A 1 93 ? -3.103 0.486 -0.425 1.00 98.44 93 ALA A O 1
ATOM 687 N N . VAL A 1 94 ? -0.959 0.875 0.068 1.00 98.06 94 VAL A N 1
ATOM 688 C CA . VAL A 1 94 ? -1.208 1.152 1.497 1.00 98.06 94 VAL A CA 1
ATOM 689 C C . VAL A 1 94 ? -2.159 2.335 1.691 1.00 98.06 94 VAL A C 1
ATOM 691 O O . VAL A 1 94 ? -3.069 2.262 2.521 1.00 98.06 94 VAL A O 1
ATOM 694 N N . ARG A 1 95 ? -2.011 3.407 0.899 1.00 97.44 95 ARG A N 1
ATOM 695 C CA . ARG A 1 95 ? -2.930 4.559 0.939 1.00 97.44 95 ARG A CA 1
ATOM 696 C C . ARG A 1 95 ? -4.374 4.164 0.620 1.00 97.44 95 ARG A C 1
ATOM 698 O O . ARG A 1 95 ? -5.285 4.758 1.185 1.00 97.44 95 ARG A O 1
ATOM 705 N N . GLN A 1 96 ? -4.591 3.157 -0.228 1.00 98.19 96 GLN A N 1
ATOM 706 C CA . GLN A 1 96 ? -5.924 2.617 -0.524 1.00 98.19 96 GLN A CA 1
ATOM 707 C C . GLN A 1 96 ? -6.473 1.725 0.600 1.00 98.19 96 GLN A C 1
ATOM 709 O O . GLN A 1 96 ? -7.677 1.736 0.851 1.00 98.19 96 GLN A O 1
ATOM 714 N N . VAL A 1 97 ? -5.617 0.979 1.310 1.00 98.12 97 VAL A N 1
ATOM 715 C CA . VAL A 1 97 ? -6.039 0.146 2.456 1.00 98.12 97 VAL A CA 1
ATOM 716 C C . VAL A 1 97 ? -6.563 1.008 3.608 1.00 98.12 97 VAL A C 1
ATOM 718 O O . VAL A 1 97 ? -7.527 0.633 4.278 1.00 98.12 97 VAL A O 1
ATOM 721 N N . TRP A 1 98 ? -5.964 2.180 3.825 1.00 97.06 98 TRP A N 1
ATOM 722 C CA . TRP A 1 98 ? -6.297 3.064 4.944 1.00 97.06 98 TRP A CA 1
ATOM 723 C C . TRP A 1 98 ? -7.791 3.416 5.062 1.00 97.06 98 TRP A C 1
ATOM 725 O O . TRP A 1 98 ? -8.367 3.161 6.124 1.00 97.06 98 TRP A O 1
ATOM 735 N N . PRO A 1 99 ? -8.467 3.957 4.025 1.00 97.44 99 PRO A N 1
ATOM 736 C CA . PRO A 1 99 ? -9.896 4.250 4.103 1.00 97.44 99 PRO A CA 1
ATOM 737 C C . PRO A 1 99 ? -10.761 2.993 4.264 1.00 97.44 99 PRO A C 1
ATOM 739 O O . PRO A 1 99 ? -11.785 3.064 4.939 1.00 97.44 99 PRO A O 1
ATOM 742 N N . LEU A 1 100 ? -10.355 1.839 3.719 1.00 97.62 100 LEU A N 1
ATOM 743 C CA . LEU A 1 100 ? -11.099 0.581 3.878 1.00 97.62 100 LEU A CA 1
ATOM 744 C C . LEU A 1 100 ? -11.086 0.103 5.330 1.00 97.62 100 LEU A C 1
ATOM 746 O O . LEU A 1 100 ? -12.129 -0.214 5.902 1.00 97.62 100 LEU A O 1
ATOM 750 N N . MET A 1 101 ? -9.909 0.102 5.954 1.00 97.88 101 MET A N 1
ATOM 751 C CA . MET A 1 101 ? -9.791 -0.225 7.372 1.00 97.88 101 MET A CA 1
ATOM 752 C C . MET A 1 101 ? -10.459 0.838 8.249 1.00 97.88 101 MET A C 1
ATOM 754 O O . MET A 1 101 ? -11.037 0.497 9.279 1.00 97.88 101 MET A O 1
ATOM 758 N N . GLY A 1 102 ? -10.424 2.110 7.839 1.00 97.81 102 GLY A N 1
ATOM 759 C CA . GLY A 1 102 ? -11.123 3.198 8.523 1.00 97.81 102 GLY A CA 1
ATOM 760 C C . GLY A 1 102 ? -12.642 3.009 8.521 1.00 97.81 102 GLY A C 1
ATOM 761 O O . GLY A 1 102 ? -13.283 3.180 9.557 1.00 97.81 102 GLY A O 1
ATOM 762 N N . TYR A 1 103 ? -13.210 2.590 7.388 1.00 98.06 103 TYR A N 1
ATOM 763 C CA . TYR A 1 103 ? -14.620 2.217 7.282 1.00 98.06 103 TYR A CA 1
ATOM 764 C C . TYR A 1 103 ? -14.950 1.025 8.192 1.00 98.06 103 TYR A C 1
ATOM 766 O O . TYR A 1 103 ? -15.838 1.131 9.034 1.00 98.06 103 TYR A O 1
ATOM 774 N N . ALA A 1 104 ? -14.164 -0.055 8.124 1.00 97.62 104 ALA A N 1
ATOM 775 C CA . ALA A 1 104 ? -14.369 -1.231 8.972 1.00 97.62 104 ALA A CA 1
ATOM 776 C C . ALA A 1 104 ? -14.271 -0.911 10.476 1.00 97.62 104 ALA A C 1
ATOM 778 O O . ALA A 1 104 ? -15.012 -1.467 11.285 1.00 97.62 104 ALA A O 1
ATOM 779 N N . LEU A 1 105 ? -13.369 -0.007 10.874 1.00 97.81 105 LEU A N 1
ATOM 780 C CA . LEU A 1 105 ? -13.295 0.478 12.251 1.00 97.81 105 LEU A CA 1
ATOM 781 C C . LEU A 1 105 ? -14.566 1.242 12.636 1.00 97.81 105 LEU A C 1
ATOM 783 O O . LEU A 1 105 ? -15.108 1.014 13.716 1.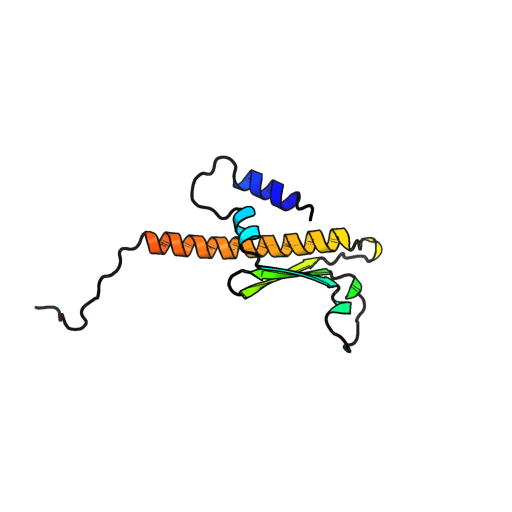00 97.81 105 LEU A O 1
ATOM 787 N N . ARG A 1 106 ? -15.057 2.123 11.760 1.00 97.62 106 ARG A N 1
ATOM 788 C CA . ARG A 1 106 ? -16.285 2.888 12.002 1.00 97.62 106 ARG A CA 1
ATOM 789 C C . ARG A 1 106 ? -17.502 1.981 12.172 1.00 97.62 106 ARG A C 1
ATOM 791 O O . ARG A 1 106 ? -18.285 2.232 13.084 1.00 97.62 106 ARG A O 1
ATOM 798 N N . ASP A 1 107 ? -17.624 0.929 11.369 1.00 97.69 107 ASP A N 1
ATOM 799 C CA . ASP A 1 107 ? -18.702 -0.058 11.508 1.00 97.69 107 ASP A CA 1
ATOM 800 C C . ASP A 1 107 ? -18.662 -0.748 12.875 1.00 97.69 107 ASP A C 1
ATOM 802 O O . ASP A 1 107 ? -19.684 -0.837 13.554 1.00 97.69 107 ASP A O 1
ATOM 806 N N . ARG A 1 108 ? -17.473 -1.163 13.340 1.00 96.81 108 ARG A N 1
ATOM 807 C CA . ARG A 1 108 ? -17.312 -1.764 14.678 1.00 96.81 108 ARG A CA 1
ATOM 808 C C . ARG A 1 108 ? -17.683 -0.793 15.794 1.00 96.81 108 ARG A C 1
ATOM 810 O O . ARG A 1 108 ? -18.346 -1.191 16.745 1.00 96.81 108 ARG A O 1
ATOM 817 N N . LEU A 1 109 ? -17.266 0.469 15.681 1.00 96.12 109 LEU A N 1
ATOM 818 C CA . LEU A 1 109 ? -17.626 1.503 16.655 1.00 96.12 109 LEU A CA 1
ATOM 819 C C . LEU A 1 109 ? -19.140 1.737 16.670 1.00 96.12 109 LEU A C 1
ATOM 821 O O . LEU A 1 109 ? -19.729 1.837 17.742 1.00 96.12 109 LEU A O 1
ATOM 825 N N . HIS A 1 110 ? -19.782 1.780 15.500 1.00 96.25 110 HIS A N 1
ATOM 826 C CA . HIS A 1 110 ? -21.229 1.939 15.401 1.00 96.25 110 HIS A CA 1
ATOM 827 C C . HIS A 1 110 ? -21.973 0.764 16.047 1.00 96.25 110 HIS A C 1
ATOM 829 O O . HIS A 1 110 ? -22.817 0.994 16.911 1.00 96.25 110 HIS A O 1
ATOM 835 N N . ALA A 1 111 ? -21.595 -0.471 15.704 1.00 95.06 111 ALA A N 1
ATOM 836 C CA . ALA A 1 111 ? -22.178 -1.684 16.274 1.00 95.06 111 ALA A CA 1
ATOM 837 C C . ALA A 1 111 ? -22.016 -1.745 17.802 1.00 95.06 111 ALA A C 1
ATOM 839 O O . ALA A 1 111 ? -22.969 -2.060 18.500 1.00 95.06 111 ALA A O 1
ATOM 840 N N . ALA A 1 112 ? -20.852 -1.358 18.336 1.00 92.19 112 ALA A N 1
ATOM 841 C CA . ALA A 1 112 ? -20.604 -1.325 19.781 1.00 92.19 112 ALA A CA 1
ATOM 842 C C . ALA A 1 112 ? -21.448 -0.283 20.540 1.00 92.19 112 ALA A C 1
ATOM 844 O O . ALA A 1 112 ? -21.546 -0.350 21.764 1.00 92.19 112 ALA A O 1
ATOM 845 N N . THR A 1 113 ? -22.030 0.695 19.837 1.00 88.56 113 THR A N 1
ATOM 846 C CA . THR A 1 113 ? -22.859 1.747 20.447 1.00 88.56 113 THR A CA 1
ATOM 847 C C . THR A 1 113 ? -24.356 1.433 20.360 1.00 88.56 113 THR A C 1
ATOM 849 O O . THR A 1 113 ? -25.150 2.078 21.045 1.00 88.56 113 THR A O 1
ATOM 852 N N . MET A 1 114 ? -24.767 0.468 19.529 1.00 74.12 114 MET A N 1
ATOM 853 C CA . MET A 1 114 ? -26.164 0.041 19.455 1.00 74.12 114 MET A CA 1
ATOM 854 C C . MET A 1 114 ? -26.410 -1.090 20.464 1.00 74.12 114 MET A C 1
ATOM 856 O O . MET A 1 114 ? -25.656 -2.062 20.465 1.00 74.12 114 MET A O 1
ATOM 860 N N . PRO A 1 115 ? -27.434 -0.994 21.330 1.00 63.38 115 PRO A N 1
ATOM 861 C CA . PRO A 1 115 ? -27.829 -2.129 22.154 1.00 63.38 115 PRO A CA 1
ATOM 862 C C . PRO A 1 115 ? -28.256 -3.288 21.246 1.00 63.38 115 PRO A C 1
ATOM 864 O O . PRO A 1 115 ? -28.871 -3.051 20.202 1.00 63.38 115 PRO A O 1
ATOM 867 N N . GLU A 1 116 ? -27.943 -4.529 21.639 1.00 58.97 116 GLU A N 1
ATOM 868 C CA . GLU A 1 116 ? -28.566 -5.704 21.026 1.00 58.97 116 GLU A CA 1
ATOM 869 C C . GLU A 1 116 ? -30.080 -5.491 21.075 1.00 58.97 116 GLU A C 1
ATOM 871 O O . GLU A 1 116 ? -30.666 -5.363 22.153 1.00 58.97 116 GLU A O 1
ATOM 876 N N . VAL A 1 117 ? -30.717 -5.401 19.906 1.00 57.97 117 VAL A N 1
ATOM 877 C CA . VAL A 1 117 ? -32.167 -5.545 19.813 1.00 57.97 117 VAL A CA 1
ATOM 878 C C . VAL A 1 117 ? -32.424 -7.007 20.146 1.00 57.97 117 VAL A C 1
ATOM 880 O O . VAL A 1 117 ? -32.361 -7.865 19.269 1.00 57.97 117 VAL A O 1
ATOM 883 N N . GLY A 1 118 ? -32.588 -7.285 21.441 1.00 54.16 118 GLY A N 1
ATOM 884 C CA . GLY A 1 118 ? -33.023 -8.582 21.930 1.00 54.16 118 GLY A CA 1
ATOM 885 C C . GLY A 1 118 ? -34.285 -8.977 21.180 1.00 54.16 118 GLY A C 1
ATOM 886 O O . GLY A 1 118 ? -35.159 -8.131 20.984 1.00 54.16 118 GLY A O 1
ATOM 887 N N . ASP A 1 119 ? -34.292 -10.223 20.713 1.00 55.50 119 ASP A N 1
ATOM 888 C CA . ASP A 1 119 ? -35.364 -10.921 20.009 1.00 55.50 119 ASP A CA 1
ATOM 889 C C . ASP A 1 119 ? -36.713 -10.196 20.085 1.00 55.50 119 ASP A C 1
ATOM 891 O O . ASP A 1 119 ? -37.444 -10.301 21.070 1.00 55.50 119 ASP A O 1
ATOM 895 N N . LEU A 1 120 ? -37.050 -9.450 19.028 1.00 56.81 120 LEU A N 1
ATOM 896 C CA . LEU A 1 120 ? -38.436 -9.066 18.797 1.00 56.81 120 LEU A CA 1
ATOM 897 C C . LEU A 1 120 ? -39.197 -10.370 18.561 1.00 56.81 120 LEU A C 1
ATOM 899 O O . LEU A 1 120 ? -39.107 -10.946 17.475 1.00 56.81 120 LEU A O 1
ATOM 903 N N . ASP A 1 121 ? -39.891 -10.847 19.596 1.00 57.94 121 ASP A N 1
ATOM 904 C CA . ASP A 1 121 ? -40.821 -11.962 19.496 1.00 57.94 121 ASP A CA 1
ATOM 905 C C . ASP A 1 121 ? -41.838 -11.627 18.389 1.00 57.94 121 ASP A C 1
ATOM 907 O O . ASP A 1 121 ? -42.622 -10.684 18.539 1.00 57.94 121 ASP A O 1
ATOM 911 N N . PRO A 1 122 ? -41.851 -12.362 17.260 1.00 58.69 122 PRO A N 1
ATOM 912 C CA . PRO A 1 122 ? -42.763 -12.086 16.154 1.00 58.69 122 PRO A CA 1
ATOM 913 C C . PRO A 1 122 ? -44.243 -12.267 16.524 1.00 58.69 122 PRO A C 1
ATOM 915 O O . PRO A 1 122 ? -45.108 -12.003 15.687 1.00 58.69 122 PRO A O 1
ATOM 918 N N . THR A 1 123 ? -44.543 -12.778 17.724 1.00 62.31 123 THR A N 1
ATOM 919 C CA . THR A 1 123 ? -45.896 -13.130 18.163 1.00 62.31 123 THR A CA 1
ATOM 920 C C . THR A 1 123 ? -46.559 -12.113 19.091 1.00 62.31 123 THR A C 1
ATOM 922 O O . THR A 1 123 ? -47.764 -12.227 19.327 1.00 62.31 123 THR A O 1
ATOM 925 N N . GLU A 1 124 ? -45.852 -11.079 19.557 1.00 58.31 124 GLU A N 1
ATOM 926 C CA . GLU A 1 124 ? -46.458 -10.053 20.410 1.00 58.31 124 GLU A CA 1
ATOM 927 C C . GLU A 1 124 ? -47.179 -8.999 19.546 1.00 58.31 124 GLU A C 1
ATOM 929 O O . GLU A 1 124 ? -46.607 -8.019 19.068 1.00 58.31 124 GLU A O 1
ATOM 934 N N . GLN A 1 125 ? -48.464 -9.248 19.270 1.00 52.88 125 GLN A N 1
ATOM 935 C CA . GLN A 1 125 ? -49.328 -8.267 18.611 1.00 52.88 125 GLN A CA 1
ATOM 936 C C . GLN A 1 125 ? -49.632 -7.097 19.562 1.00 52.88 125 GLN A C 1
ATOM 938 O O . GLN A 1 125 ? -49.851 -7.334 20.752 1.00 52.88 125 GLN A O 1
ATOM 943 N N . PRO A 1 126 ? -49.717 -5.847 19.062 1.00 51.41 126 PRO A N 1
ATOM 944 C CA . PRO A 1 126 ? -50.100 -4.708 19.888 1.00 51.41 126 PRO A CA 1
ATOM 945 C C . PRO A 1 126 ? -51.506 -4.933 20.448 1.00 51.41 126 PRO A C 1
ATOM 947 O O . PRO A 1 126 ? -52.454 -5.140 19.691 1.00 51.41 126 PRO A O 1
ATOM 950 N N . THR A 1 127 ? -51.635 -4.915 21.771 1.00 59.50 127 THR A N 1
ATOM 951 C CA . THR A 1 127 ? -52.934 -4.900 22.444 1.00 59.50 127 THR A CA 1
ATOM 952 C C . THR A 1 127 ? -53.513 -3.487 22.375 1.00 59.50 127 THR A C 1
ATOM 954 O O . THR A 1 127 ? -52.922 -2.576 22.961 1.00 59.50 127 THR A O 1
ATOM 957 N N . ASP A 1 128 ? -54.644 -3.325 21.686 1.00 57.78 128 ASP A N 1
ATOM 958 C CA . ASP A 1 128 ? -55.558 -2.179 21.835 1.00 57.78 128 ASP A CA 1
ATOM 959 C C . ASP A 1 128 ? -56.551 -2.417 22.988 1.00 57.78 128 ASP A C 1
ATOM 961 O O . ASP A 1 128 ? -57.017 -3.574 23.145 1.00 57.78 128 ASP A O 1
#

pLDDT: mean 91.31, std 12.82, range [51.41, 98.62]

Organism: NCBI:txid2949094

Secondary structure (DSSP, 8-state):
---HHHHHHHHHHHTT--SS---HHHHHHTEEEEEEEEGGGSSTTSPPPTTGGG-EEEEEEETTS-EEEEEE--SSGGG--HHHHHHHHHHHHHHH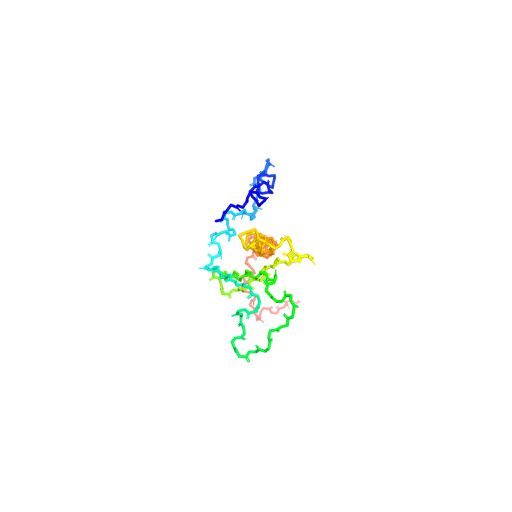HHHHHHHHHHHHHHHHHSPP-----TT-----

Sequence (128 aa):
MNTDGLTATEVECAAGRTAPRVSLDDIKANIAGEFFNTADQMFPGAPVLPGMDLLTICILVLQNGFTIIGKSAPASRDNFDPVLGQKLAYEDAVRQVWPLMGYALRDRLHAATMPEVGDLDPTEQPTD